Protein AF-A0A8X8X869-F1 (afdb_monomer_lite)

Foldseek 3Di:
DQPDQPAQEDEDEDCQPPVPCLVVLVVCLQNLHAYEYAPPRPVVQVVSFVVRVVSSVVSNRVDVPGRYDHQNDPVSVCVCVVCVVCVVVVVPPDPDDPDDDDPDDDPDPDPDPPDDD

Structure (mmCIF, N/CA/C/O backbone):
data_AF-A0A8X8X869-F1
#
_entry.id   AF-A0A8X8X869-F1
#
loop_
_atom_site.group_PDB
_atom_site.id
_atom_site.type_symbol
_atom_site.label_atom_id
_atom_site.label_alt_id
_atom_site.label_comp_id
_atom_site.label_asym_id
_atom_site.label_entity_id
_atom_site.label_seq_id
_atom_site.pdbx_PDB_ins_code
_atom_site.Cartn_x
_atom_site.Cartn_y
_atom_site.Cartn_z
_atom_site.occupancy
_atom_site.B_iso_or_equiv
_atom_site.auth_seq_id
_atom_site.auth_comp_id
_atom_site.auth_asym_id
_atom_site.auth_atom_id
_atom_site.pdbx_PDB_model_num
ATOM 1 N N . MET A 1 1 ? -15.014 0.624 23.970 1.00 38.66 1 MET A N 1
ATOM 2 C CA . MET A 1 1 ? -14.922 -0.702 23.327 1.00 38.66 1 MET A CA 1
ATOM 3 C C . MET A 1 1 ? -14.677 -0.451 21.855 1.00 38.66 1 MET A C 1
ATOM 5 O O . MET A 1 1 ? -15.550 0.133 21.227 1.00 38.66 1 MET A O 1
ATOM 9 N N . ALA A 1 2 ? -13.483 -0.761 21.343 1.00 54.75 2 ALA A N 1
ATOM 10 C CA . ALA A 1 2 ? -13.229 -0.675 19.906 1.00 54.75 2 ALA A CA 1
ATOM 11 C C . ALA A 1 2 ? -14.204 -1.622 19.190 1.00 54.75 2 ALA A C 1
ATOM 13 O O . ALA A 1 2 ? -14.418 -2.741 19.663 1.00 54.75 2 ALA A O 1
ATOM 14 N N . ALA A 1 3 ? -14.855 -1.151 18.127 1.00 59.19 3 ALA A N 1
ATOM 15 C CA . ALA A 1 3 ? -15.772 -1.972 17.344 1.00 59.19 3 ALA A CA 1
ATOM 16 C C . ALA A 1 3 ? -15.052 -3.250 16.879 1.00 59.19 3 ALA A C 1
ATOM 18 O O . ALA A 1 3 ? -13.868 -3.202 16.543 1.00 59.19 3 ALA A O 1
ATOM 19 N N . SER A 1 4 ? -15.739 -4.397 16.889 1.00 70.25 4 SER A N 1
ATOM 20 C CA . SER A 1 4 ? -15.139 -5.647 16.417 1.00 70.25 4 SER A CA 1
ATOM 21 C C . SER A 1 4 ? -14.870 -5.531 14.919 1.00 70.25 4 SER A C 1
ATOM 23 O O . SER A 1 4 ? -15.798 -5.604 14.109 1.00 70.25 4 SER A O 1
ATOM 25 N N . LYS A 1 5 ? -13.609 -5.320 14.548 1.00 73.75 5 LYS A N 1
ATOM 26 C CA . LYS A 1 5 ? -13.196 -5.321 13.147 1.00 73.75 5 LYS A CA 1
ATOM 27 C C . LYS A 1 5 ? -13.249 -6.766 12.628 1.00 73.75 5 LYS A C 1
ATOM 29 O O . LYS A 1 5 ? -12.766 -7.660 13.320 1.00 73.75 5 LYS A O 1
ATOM 34 N N . PRO A 1 6 ? -13.832 -7.025 11.444 1.00 77.62 6 PRO A N 1
ATOM 35 C CA . PRO A 1 6 ? -13.864 -8.370 10.871 1.00 77.62 6 PRO A CA 1
ATOM 36 C C . PRO A 1 6 ? -12.482 -8.844 10.393 1.00 77.62 6 PRO A C 1
ATOM 38 O O . PRO A 1 6 ? -12.266 -10.047 10.274 1.00 77.62 6 PRO A O 1
ATOM 41 N N . TYR A 1 7 ? -11.560 -7.911 10.131 1.00 82.69 7 TYR A N 1
ATOM 42 C CA . TYR A 1 7 ? -10.202 -8.174 9.659 1.00 82.69 7 TYR A CA 1
ATOM 43 C C . TYR A 1 7 ? -9.217 -7.213 10.330 1.00 82.69 7 TYR A C 1
ATOM 45 O O . TYR A 1 7 ? -9.580 -6.084 10.640 1.00 82.69 7 TYR A O 1
ATOM 53 N N . ASP A 1 8 ? -7.969 -7.637 10.523 1.00 79.88 8 ASP A N 1
ATOM 54 C CA . ASP A 1 8 ? -6.901 -6.754 11.017 1.00 79.88 8 ASP A CA 1
ATOM 55 C C . ASP A 1 8 ? -6.159 -6.055 9.868 1.00 79.88 8 ASP A C 1
ATOM 57 O O . ASP A 1 8 ? -5.829 -4.873 9.961 1.00 79.88 8 ASP A O 1
ATOM 61 N N . ILE A 1 9 ? -5.937 -6.779 8.765 1.00 82.25 9 ILE A N 1
ATOM 62 C CA . ILE A 1 9 ? -5.233 -6.316 7.563 1.00 82.25 9 ILE A CA 1
ATOM 63 C C . ILE A 1 9 ? -6.036 -6.707 6.319 1.00 82.25 9 ILE A C 1
ATOM 65 O O . ILE A 1 9 ? -6.477 -7.850 6.182 1.00 82.25 9 ILE A O 1
ATOM 69 N N . VAL A 1 10 ? -6.144 -5.782 5.367 1.00 84.56 10 VAL A N 1
ATOM 70 C CA . VAL A 1 10 ? -6.635 -6.017 4.006 1.00 84.56 10 VAL A CA 1
ATOM 71 C C . VAL A 1 10 ? -5.464 -5.890 3.039 1.00 84.56 10 VAL A C 1
ATOM 73 O O . VAL A 1 10 ? -4.783 -4.872 3.026 1.00 84.56 10 VAL A O 1
ATOM 76 N N . ILE A 1 11 ? -5.228 -6.911 2.213 1.00 83.75 11 ILE A N 1
ATOM 77 C CA . ILE A 1 11 ? -4.163 -6.905 1.200 1.00 83.75 11 ILE A CA 1
ATOM 78 C C . ILE A 1 11 ? -4.798 -6.773 -0.183 1.00 83.75 11 ILE A C 1
ATOM 80 O O . ILE A 1 11 ? -5.629 -7.601 -0.559 1.00 83.75 11 ILE A O 1
ATOM 84 N N . PHE A 1 12 ? -4.402 -5.763 -0.959 1.00 82.38 12 PHE A N 1
ATOM 85 C CA . PHE A 1 12 ? -4.948 -5.525 -2.295 1.00 82.38 12 PHE A CA 1
ATOM 86 C C . PHE A 1 12 ? -3.874 -5.062 -3.289 1.00 82.38 12 PHE A C 1
ATOM 88 O O . PHE A 1 12 ? -3.037 -4.232 -2.976 1.00 82.38 12 PHE A O 1
ATOM 95 N N . GLY A 1 13 ? -3.868 -5.618 -4.503 1.00 75.25 13 GLY A N 1
ATOM 96 C CA . GLY A 1 13 ? -2.745 -5.484 -5.447 1.00 75.25 13 GLY A CA 1
ATOM 97 C C . GLY A 1 13 ? -3.031 -4.793 -6.776 1.00 75.25 13 GLY A C 1
ATOM 98 O O . GLY A 1 13 ? -2.214 -4.897 -7.684 1.00 75.25 13 GLY A O 1
ATOM 99 N N . ALA A 1 14 ? -4.184 -4.139 -6.939 1.00 72.25 14 ALA A N 1
ATOM 100 C CA . ALA A 1 14 ? -4.630 -3.611 -8.240 1.00 72.25 14 ALA A CA 1
ATOM 101 C C . ALA A 1 14 ? -5.035 -2.125 -8.214 1.00 72.25 14 ALA A C 1
ATOM 103 O O . ALA A 1 14 ? -5.656 -1.616 -9.150 1.00 72.25 14 ALA A O 1
ATOM 104 N N . SER A 1 15 ? -4.710 -1.418 -7.139 1.00 70.75 15 SER A N 1
ATOM 105 C CA . SER A 1 15 ? -5.171 -0.052 -6.868 1.00 70.75 15 SER A CA 1
ATOM 106 C C . SER A 1 15 ? -4.460 1.026 -7.699 1.00 70.75 15 SER A C 1
ATOM 108 O O . SER A 1 15 ? -5.134 1.916 -8.226 1.00 70.75 15 SER A O 1
ATOM 110 N N . GLY A 1 16 ? -3.137 0.917 -7.874 1.00 68.00 16 GLY A N 1
ATOM 111 C CA . GLY A 1 16 ? -2.298 1.941 -8.507 1.00 68.00 16 GLY A CA 1
ATOM 112 C C . GLY A 1 16 ? -2.616 2.186 -9.981 1.00 68.00 16 GLY A C 1
ATOM 113 O O . GLY A 1 16 ? -2.743 3.324 -10.416 1.00 68.00 16 GLY A O 1
ATOM 114 N N . PHE A 1 17 ? -2.902 1.126 -10.743 1.00 69.31 17 PHE A N 1
ATOM 115 C CA . PHE A 1 17 ? -3.075 1.225 -12.200 1.00 69.31 17 PHE A CA 1
ATOM 116 C C . PHE A 1 17 ? -4.299 2.022 -12.660 1.00 69.31 17 PHE A C 1
ATOM 118 O O . PHE A 1 17 ? -4.346 2.464 -13.806 1.00 69.31 17 PHE A O 1
ATOM 125 N N . THR A 1 18 ? -5.322 2.169 -11.814 1.00 70.25 18 THR A N 1
ATOM 126 C CA . THR A 1 18 ? -6.582 2.810 -12.227 1.00 70.25 18 THR A CA 1
ATOM 127 C C . THR A 1 18 ? -7.080 3.882 -11.270 1.00 70.25 18 THR A C 1
ATOM 129 O O . THR A 1 18 ? -7.992 4.621 -11.636 1.00 70.25 18 THR A O 1
ATOM 132 N N . GLY A 1 19 ? -6.566 3.947 -10.035 1.00 70.31 19 GLY A N 1
ATOM 133 C CA . GLY A 1 19 ? -7.084 4.831 -8.985 1.00 70.31 19 GLY A CA 1
ATOM 134 C C . GLY A 1 19 ? -8.527 4.527 -8.549 1.00 70.31 19 GLY A C 1
ATOM 135 O O . GLY A 1 19 ? -9.029 5.136 -7.610 1.00 70.31 19 GLY A O 1
ATOM 136 N N . LYS A 1 20 ? -9.206 3.557 -9.175 1.00 76.69 20 LYS A N 1
ATOM 137 C CA . LYS A 1 20 ? -10.612 3.213 -8.899 1.00 76.69 20 LYS A CA 1
ATOM 138 C C . LYS A 1 20 ? -10.821 2.573 -7.531 1.00 76.69 20 LYS A C 1
ATOM 140 O O . LYS A 1 20 ? -11.949 2.515 -7.057 1.00 76.69 20 LYS A O 1
ATOM 145 N N . TYR A 1 21 ? -9.748 2.096 -6.908 1.00 79.44 21 TYR A N 1
ATOM 146 C CA . TYR A 1 21 ? -9.796 1.348 -5.655 1.00 79.44 21 TYR A CA 1
ATOM 147 C C . TYR A 1 21 ? -9.381 2.173 -4.430 1.00 79.44 21 TYR A C 1
ATOM 149 O O . TYR A 1 21 ? -9.277 1.623 -3.340 1.00 79.44 21 TYR A O 1
ATOM 157 N N . VAL A 1 22 ? -9.238 3.499 -4.568 1.00 83.50 22 VAL A N 1
ATOM 158 C CA . VAL A 1 22 ? -9.137 4.421 -3.417 1.00 83.50 22 VAL A CA 1
ATOM 159 C C . VAL A 1 22 ? -10.254 4.198 -2.377 1.00 83.50 22 VAL A C 1
ATOM 161 O O . VAL A 1 22 ? -9.936 4.201 -1.190 1.00 83.50 22 VAL A O 1
ATOM 164 N N . PRO A 1 23 ? -11.525 3.918 -2.750 1.00 88.00 23 PRO A N 1
ATOM 165 C CA . PRO A 1 23 ? -12.576 3.635 -1.767 1.00 88.00 23 PRO A CA 1
ATOM 166 C C . PRO A 1 23 ? -12.279 2.447 -0.840 1.00 88.00 23 PRO A C 1
ATOM 168 O O . PRO A 1 23 ? -12.778 2.418 0.280 1.00 88.00 23 PRO A O 1
ATOM 171 N N . VAL A 1 24 ? -11.450 1.487 -1.269 1.00 85.81 24 VAL A N 1
ATOM 172 C CA . VAL A 1 24 ? -11.028 0.357 -0.423 1.00 85.81 24 VAL A CA 1
ATOM 173 C C . VAL A 1 24 ? -10.131 0.847 0.712 1.00 85.81 24 VAL A C 1
ATOM 175 O O . VAL A 1 24 ? -10.324 0.447 1.856 1.00 85.81 24 VAL A O 1
ATOM 178 N N . VAL A 1 25 ? -9.204 1.764 0.415 1.00 85.44 25 VAL A N 1
ATOM 179 C CA . VAL A 1 25 ? -8.333 2.395 1.420 1.00 85.44 25 VAL A CA 1
ATOM 180 C C . VAL A 1 25 ? -9.174 3.157 2.438 1.00 85.44 25 VAL A C 1
ATOM 182 O O . VAL A 1 25 ? -8.983 2.995 3.638 1.00 85.44 25 VAL A O 1
ATOM 185 N N . VAL A 1 26 ? -10.152 3.934 1.965 1.00 87.38 26 VAL A N 1
ATOM 186 C CA . VAL A 1 26 ? -11.063 4.700 2.830 1.00 87.38 26 VAL A CA 1
ATOM 187 C C . VAL A 1 26 ? -11.854 3.774 3.756 1.00 87.38 26 VAL A C 1
ATOM 189 O O . VAL A 1 26 ? -11.883 4.008 4.960 1.00 87.38 26 VAL A O 1
ATOM 192 N N . ALA A 1 27 ? -12.417 2.682 3.233 1.00 88.25 27 ALA A N 1
ATOM 193 C CA . ALA A 1 27 ? -13.145 1.710 4.048 1.00 88.25 27 ALA A CA 1
ATOM 194 C C . ALA A 1 27 ? -12.249 1.038 5.107 1.00 88.25 27 ALA A C 1
ATOM 196 O O . ALA A 1 27 ? -12.691 0.787 6.231 1.00 88.25 27 ALA A O 1
ATOM 197 N N . CYS A 1 28 ? -10.981 0.768 4.782 1.00 87.81 28 CYS A N 1
ATOM 198 C CA . CYS A 1 28 ? -10.013 0.243 5.750 1.00 87.81 28 CYS A CA 1
ATOM 199 C C . CYS A 1 28 ? -9.738 1.265 6.860 1.00 87.81 28 CYS A C 1
ATOM 201 O O . CYS A 1 28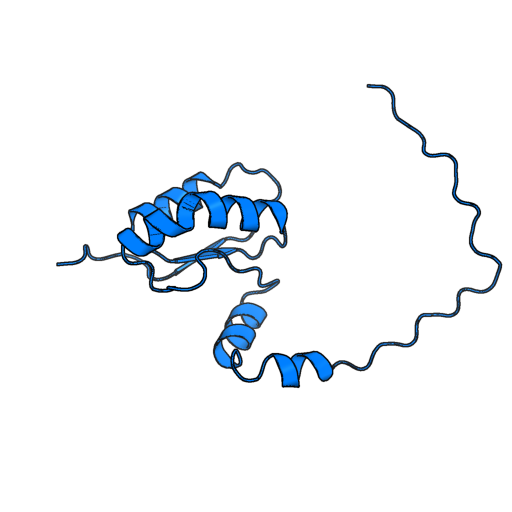 ? -9.824 0.929 8.036 1.00 87.81 28 CYS A O 1
ATOM 203 N N . VAL A 1 29 ? -9.515 2.531 6.497 1.00 87.31 29 VAL A N 1
ATOM 204 C CA . VAL A 1 29 ? -9.300 3.632 7.450 1.00 87.31 29 VAL A CA 1
ATOM 205 C C . VAL A 1 29 ? -10.494 3.795 8.389 1.00 87.31 29 VAL A C 1
ATOM 207 O O . VAL A 1 29 ? -10.310 3.901 9.597 1.00 87.31 29 VAL A O 1
ATOM 210 N N . GLU A 1 30 ? -11.716 3.813 7.857 1.00 86.44 30 GLU A N 1
ATOM 211 C CA . GLU A 1 30 ? -12.950 3.973 8.641 1.00 86.44 30 GLU A CA 1
ATOM 212 C C . GLU A 1 30 ? -13.212 2.789 9.578 1.00 86.44 30 GLU A C 1
ATOM 214 O O . GLU A 1 30 ? -13.699 2.974 10.691 1.00 86.44 30 GLU A O 1
ATOM 219 N N . SER A 1 31 ? -12.863 1.575 9.150 1.00 84.81 31 SER A N 1
ATOM 220 C CA . SER A 1 31 ? -12.990 0.366 9.972 1.00 84.81 31 SER A CA 1
ATOM 221 C C . SER A 1 31 ? -11.825 0.150 10.944 1.00 84.81 31 SER A C 1
ATOM 223 O O . SER A 1 31 ? -11.877 -0.778 11.753 1.00 84.81 31 SER A O 1
ATOM 225 N N . GLY A 1 32 ? -10.777 0.978 10.877 1.00 81.44 32 GLY A N 1
ATOM 226 C CA . GLY A 1 32 ? -9.552 0.801 11.657 1.00 81.44 32 GLY A CA 1
ATOM 227 C C . GLY A 1 32 ? -8.748 -0.441 11.253 1.00 81.44 32 GLY A C 1
ATOM 228 O O . GLY A 1 32 ? -8.032 -0.999 12.087 1.00 81.44 32 GLY A O 1
ATOM 229 N N . CYS A 1 33 ? -8.896 -0.911 10.012 1.00 83.44 33 CYS A N 1
ATOM 230 C CA . CYS A 1 33 ? -8.088 -1.984 9.431 1.00 83.44 33 CYS A CA 1
ATOM 231 C C . CYS A 1 33 ? -6.843 -1.413 8.745 1.00 83.44 33 CYS A C 1
ATOM 233 O O . CYS A 1 33 ? -6.894 -0.354 8.117 1.00 83.44 33 CYS A O 1
ATOM 235 N N . ASP A 1 34 ? -5.743 -2.159 8.786 1.00 82.44 34 ASP A N 1
ATOM 236 C CA . ASP A 1 34 ? -4.540 -1.824 8.026 1.00 82.44 34 ASP A CA 1
ATOM 237 C C . ASP A 1 34 ? -4.695 -2.219 6.550 1.00 82.44 34 ASP A C 1
ATOM 239 O O . ASP A 1 34 ? -5.338 -3.221 6.227 1.00 82.44 34 ASP A O 1
ATOM 243 N N . TYR A 1 35 ? -4.083 -1.458 5.639 1.00 82.00 35 TYR A N 1
ATOM 244 C CA . TYR A 1 35 ? -4.211 -1.669 4.194 1.00 82.00 35 TYR A CA 1
ATOM 245 C C . TYR A 1 35 ? -2.853 -1.925 3.524 1.00 82.00 35 TYR A C 1
ATOM 247 O O . TYR A 1 35 ? -2.037 -1.034 3.330 1.00 82.00 35 TYR A O 1
ATOM 255 N N . LEU A 1 36 ? -2.593 -3.152 3.094 1.00 80.81 36 LEU A N 1
ATOM 256 C CA . LEU A 1 36 ? -1.350 -3.496 2.411 1.00 80.81 36 LEU A CA 1
ATOM 257 C C . LEU A 1 36 ? -1.524 -3.481 0.893 1.00 80.81 36 LEU A C 1
ATOM 259 O O . LEU A 1 36 ? -2.434 -4.131 0.377 1.00 80.81 36 LEU A O 1
ATOM 263 N N . ASP A 1 37 ? -0.608 -2.825 0.175 1.00 79.56 37 ASP A N 1
ATOM 264 C CA . ASP A 1 37 ? -0.710 -2.684 -1.275 1.00 79.56 37 ASP A CA 1
ATOM 265 C C . ASP A 1 37 ? 0.470 -3.271 -2.047 1.00 79.56 37 ASP A C 1
ATOM 267 O O . ASP A 1 37 ? 1.613 -2.852 -1.892 1.00 79.56 37 ASP A O 1
ATOM 271 N N . ILE A 1 38 ? 0.196 -4.219 -2.938 1.00 75.94 38 ILE A N 1
ATOM 272 C CA . ILE A 1 38 ? 1.238 -4.917 -3.705 1.00 75.94 38 ILE A CA 1
ATOM 273 C C . ILE A 1 38 ? 1.348 -4.445 -5.166 1.00 75.94 38 ILE A C 1
ATOM 275 O O . ILE A 1 38 ? 2.067 -5.059 -5.951 1.00 75.94 38 ILE A O 1
ATOM 279 N N . CYS A 1 39 ? 0.648 -3.366 -5.556 1.00 74.81 39 CYS A N 1
ATOM 280 C CA . CYS A 1 39 ? 0.580 -2.920 -6.956 1.00 74.81 39 CYS A CA 1
ATOM 281 C C . CYS A 1 39 ? 1.883 -2.306 -7.493 1.00 74.81 39 CYS A C 1
ATOM 283 O O . CYS A 1 39 ? 2.058 -2.203 -8.706 1.00 74.81 39 CYS A O 1
ATOM 285 N N . GLY A 1 40 ? 2.799 -1.900 -6.612 1.00 72.56 40 GLY A N 1
ATOM 286 C CA . GLY A 1 40 ? 4.091 -1.354 -7.015 1.00 72.56 40 GLY A CA 1
ATOM 287 C C . GLY A 1 40 ? 4.096 0.114 -7.451 1.00 72.56 40 GLY A C 1
ATOM 288 O O . GLY A 1 40 ? 5.156 0.585 -7.850 1.00 72.56 40 GLY A O 1
ATOM 289 N N . ASP A 1 41 ? 2.972 0.835 -7.370 1.00 79.88 41 ASP A N 1
ATOM 290 C CA . ASP A 1 41 ? 2.852 2.249 -7.768 1.00 79.88 41 ASP A CA 1
ATOM 291 C C . ASP A 1 41 ? 3.229 3.206 -6.613 1.00 79.88 41 ASP A C 1
ATOM 293 O O . ASP A 1 41 ? 2.428 3.397 -5.687 1.00 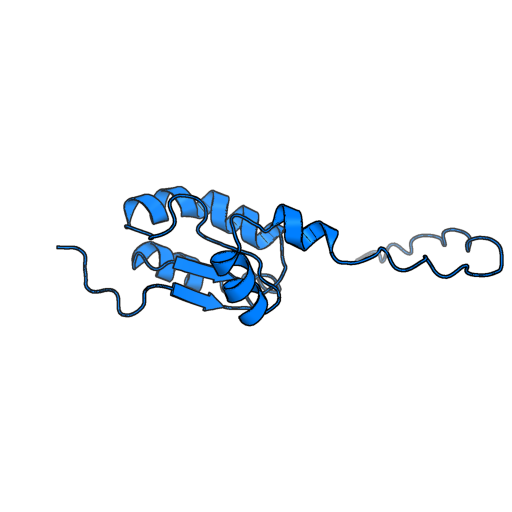79.88 41 ASP A O 1
ATOM 297 N N . PRO A 1 42 ? 4.437 3.806 -6.624 1.00 76.88 42 PRO A N 1
ATOM 298 C CA . PRO A 1 42 ? 4.889 4.673 -5.539 1.00 76.88 42 PRO A CA 1
ATOM 299 C C . PRO A 1 42 ? 4.032 5.936 -5.400 1.00 76.88 42 PRO A C 1
ATOM 301 O O . PRO A 1 42 ? 3.757 6.345 -4.272 1.00 76.88 42 PRO A O 1
ATOM 304 N N . ASP A 1 43 ? 3.553 6.503 -6.511 1.00 80.75 43 ASP A N 1
ATOM 305 C CA . ASP A 1 43 ? 2.786 7.745 -6.491 1.00 80.75 43 ASP A CA 1
ATOM 306 C C . ASP A 1 43 ? 1.410 7.519 -5.854 1.00 80.75 43 ASP A C 1
ATOM 308 O O . ASP A 1 43 ? 0.899 8.365 -5.120 1.00 80.75 43 ASP A O 1
ATOM 312 N N . PHE A 1 44 ? 0.781 6.370 -6.121 1.00 81.75 44 PHE A N 1
ATOM 313 C CA . PHE A 1 44 ? -0.462 5.992 -5.450 1.00 81.75 44 PHE A CA 1
ATOM 314 C C . PHE A 1 44 ? -0.262 5.857 -3.939 1.00 81.75 44 PHE A C 1
ATOM 316 O O . PHE A 1 44 ? -1.046 6.412 -3.167 1.00 81.75 44 PHE A O 1
ATOM 323 N N . MET A 1 45 ? 0.790 5.155 -3.521 1.00 76.62 45 MET A N 1
ATOM 324 C CA . MET A 1 45 ? 1.053 4.893 -2.107 1.00 76.62 45 MET A CA 1
ATOM 325 C C . MET A 1 45 ? 1.339 6.170 -1.329 1.00 76.62 45 MET A C 1
ATOM 327 O O . MET A 1 45 ? 0.740 6.378 -0.276 1.00 76.62 45 MET A O 1
ATOM 331 N N . GLU A 1 46 ? 2.191 7.043 -1.866 1.00 79.38 46 GLU A N 1
ATOM 332 C CA . GLU A 1 46 ? 2.517 8.324 -1.239 1.00 79.38 46 GLU A CA 1
ATOM 333 C C . GLU A 1 46 ? 1.268 9.200 -1.087 1.00 79.38 46 GLU A C 1
ATOM 335 O O . GLU A 1 46 ? 1.006 9.729 -0.006 1.00 79.38 46 GLU A O 1
ATOM 340 N N . ARG A 1 47 ? 0.425 9.278 -2.128 1.00 84.88 47 ARG A N 1
ATOM 341 C CA . ARG A 1 47 ? -0.848 10.014 -2.061 1.00 84.88 47 ARG A CA 1
ATOM 342 C C . ARG A 1 47 ? -1.791 9.458 -0.997 1.00 84.88 47 ARG A C 1
ATOM 344 O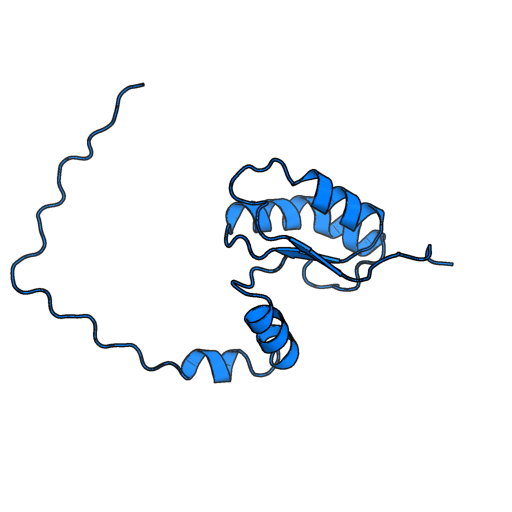 O . ARG A 1 47 ? -2.419 10.238 -0.279 1.00 84.88 47 ARG A O 1
ATOM 351 N N . MET A 1 48 ? -1.937 8.134 -0.915 1.00 84.88 48 MET A N 1
ATOM 352 C CA . MET A 1 48 ? -2.839 7.500 0.051 1.00 84.88 48 MET A CA 1
ATOM 353 C C . MET A 1 48 ? -2.354 7.686 1.484 1.00 84.88 48 MET A C 1
ATOM 355 O O . MET A 1 48 ? -3.159 8.035 2.347 1.00 84.88 48 MET A O 1
ATOM 359 N N . GLU A 1 49 ? -1.055 7.515 1.712 1.00 80.75 49 GLU A N 1
ATOM 360 C CA . GLU A 1 49 ? -0.412 7.734 3.003 1.00 80.75 49 GLU A CA 1
ATOM 361 C C . GLU A 1 49 ? -0.575 9.191 3.449 1.00 80.75 49 GLU A C 1
ATOM 363 O O . GLU A 1 49 ? -1.155 9.443 4.504 1.00 80.75 49 GLU A O 1
ATOM 368 N N . ALA A 1 50 ? -0.201 10.155 2.602 1.00 84.25 50 ALA A N 1
ATOM 369 C CA . ALA A 1 50 ? -0.335 11.578 2.908 1.00 84.25 50 ALA A CA 1
ATOM 370 C C . ALA A 1 50 ? -1.787 11.993 3.211 1.00 84.25 50 ALA A C 1
ATOM 372 O O . ALA A 1 50 ? -2.025 12.842 4.069 1.00 84.25 50 ALA A O 1
ATOM 373 N N . SER A 1 51 ? -2.764 11.387 2.531 1.00 85.94 51 SER A N 1
ATOM 374 C CA . SER A 1 51 ? -4.175 11.772 2.658 1.00 85.94 51 SER A CA 1
ATOM 375 C C . SER A 1 51 ? -4.909 11.091 3.820 1.00 85.94 51 SER A C 1
ATOM 377 O O . SER A 1 51 ? -5.851 11.672 4.360 1.00 85.94 51 SER A O 1
ATOM 379 N N . HIS A 1 52 ? -4.526 9.866 4.200 1.00 85.75 52 HIS A N 1
ATOM 380 C CA . HIS A 1 52 ? -5.323 9.032 5.113 1.00 85.75 52 HIS A CA 1
ATOM 381 C C . HIS A 1 52 ? -4.603 8.621 6.400 1.00 85.75 52 HIS A C 1
ATOM 383 O O . HIS A 1 52 ? -5.268 8.147 7.321 1.00 85.75 52 HIS A O 1
ATOM 389 N N . HIS A 1 53 ? -3.285 8.825 6.510 1.00 82.81 53 HIS A N 1
ATOM 390 C CA . HIS A 1 53 ? -2.511 8.372 7.668 1.00 82.81 53 HIS A CA 1
ATOM 391 C C . HIS A 1 53 ? -3.032 8.939 8.997 1.00 82.81 53 HIS A C 1
ATOM 393 O O . HIS A 1 53 ? -3.285 8.173 9.921 1.00 82.81 53 HIS A O 1
ATOM 399 N N . ALA A 1 54 ? -3.290 10.250 9.078 1.00 83.50 54 ALA A N 1
ATOM 400 C CA . ALA A 1 54 ? -3.781 10.876 10.311 1.00 83.50 54 ALA A CA 1
ATOM 401 C C . ALA A 1 54 ? -5.112 10.269 10.797 1.00 83.50 54 ALA A C 1
ATOM 403 O O . ALA A 1 54 ? -5.259 9.958 11.976 1.00 83.50 54 ALA A O 1
ATOM 404 N N . LYS A 1 55 ? -6.053 10.033 9.871 1.00 85.31 55 LYS A N 1
ATOM 405 C CA . LYS A 1 55 ? -7.350 9.407 10.180 1.00 85.31 55 LYS A CA 1
ATOM 406 C C . LYS A 1 55 ? -7.208 7.940 10.581 1.00 85.31 55 LYS A C 1
ATOM 408 O O . LYS A 1 55 ? -7.943 7.462 11.433 1.00 85.31 55 LYS A O 1
ATOM 413 N N . ALA A 1 56 ? -6.273 7.217 9.974 1.00 81.31 56 ALA A N 1
ATOM 414 C CA . ALA A 1 56 ? -6.046 5.813 10.297 1.00 81.31 56 ALA A CA 1
ATOM 415 C C . ALA A 1 56 ? -5.472 5.628 11.704 1.00 81.31 56 ALA A C 1
ATOM 417 O O . ALA A 1 56 ? -5.890 4.715 12.414 1.00 81.31 56 ALA A O 1
ATOM 418 N N . VAL A 1 57 ? -4.568 6.518 12.123 1.00 80.81 57 VAL A N 1
ATOM 419 C CA . VAL A 1 57 ? -4.028 6.532 13.490 1.00 80.81 57 VAL A CA 1
ATOM 420 C C . VAL A 1 57 ? -5.135 6.836 14.503 1.00 80.81 57 VAL A C 1
ATOM 422 O O . VAL A 1 57 ? -5.250 6.136 15.505 1.00 80.81 57 VAL A O 1
ATOM 425 N N . GLU A 1 58 ? -6.000 7.816 14.221 1.00 83.12 58 GLU A N 1
ATOM 426 C CA . GLU A 1 58 ? -7.160 8.130 15.069 1.00 83.12 58 GLU A CA 1
ATOM 427 C C . GLU A 1 58 ? -8.121 6.934 15.212 1.00 83.12 58 GLU A C 1
ATOM 429 O O . GLU A 1 58 ? -8.587 6.635 16.312 1.00 83.12 58 GLU A O 1
ATOM 434 N N . ASN A 1 59 ? -8.358 6.202 14.121 1.00 82.00 59 ASN A N 1
ATOM 435 C CA . ASN A 1 59 ? -9.279 5.064 14.082 1.00 82.00 59 ASN A CA 1
ATOM 436 C C . ASN A 1 59 ? -8.673 3.735 14.577 1.00 82.00 59 ASN A C 1
ATOM 438 O O . ASN A 1 59 ? -9.345 2.701 14.543 1.00 82.00 59 ASN A O 1
ATOM 442 N N . GLY A 1 60 ? -7.426 3.733 15.057 1.00 72.56 60 GLY A N 1
ATOM 443 C CA . GLY A 1 60 ? -6.806 2.550 15.663 1.00 72.56 60 GLY A CA 1
ATOM 444 C C . GLY A 1 60 ? -6.250 1.532 14.661 1.00 72.56 60 GLY A C 1
ATOM 445 O O . GLY A 1 60 ? -6.316 0.320 14.912 1.00 72.56 60 GLY A O 1
ATOM 446 N N . SER A 1 61 ? -5.709 2.017 13.538 1.00 71.69 61 SER A N 1
ATOM 447 C CA . SER A 1 61 ? -4.755 1.262 12.714 1.00 71.69 61 SER A CA 1
ATOM 448 C C . SER A 1 61 ? -3.618 0.736 13.600 1.00 71.69 61 SER A C 1
ATOM 450 O O . SER A 1 61 ? -3.151 1.438 14.495 1.00 71.69 61 SER A O 1
ATOM 452 N N . LEU A 1 62 ? -3.189 -0.512 13.385 1.00 61.91 62 LEU A N 1
ATOM 453 C CA . LEU A 1 62 ? -2.141 -1.134 14.213 1.00 61.91 62 LEU A CA 1
ATOM 454 C C . LEU A 1 62 ? -0.754 -0.565 13.883 1.00 61.91 62 LEU A C 1
ATOM 456 O O . LEU A 1 62 ? 0.201 -0.748 14.639 1.00 61.91 62 LEU A O 1
ATOM 460 N N . SER A 1 63 ? -0.629 0.094 12.732 1.00 61.44 63 SER A N 1
ATOM 461 C CA . SER A 1 63 ? 0.627 0.609 12.211 1.00 61.44 63 SER A CA 1
ATOM 462 C C . SER A 1 63 ? 0.803 2.103 12.513 1.00 61.44 63 SER A C 1
ATOM 464 O O . SER A 1 63 ? 0.428 2.970 11.731 1.00 61.44 63 SER A O 1
ATOM 466 N N . ASP A 1 64 ? 1.502 2.422 13.608 1.00 56.91 64 ASP A N 1
ATOM 467 C CA . ASP A 1 64 ? 1.874 3.812 13.948 1.00 56.91 64 ASP A CA 1
ATOM 468 C C . ASP A 1 64 ? 2.739 4.491 12.867 1.00 56.91 64 ASP A C 1
ATOM 470 O O . ASP A 1 64 ? 2.905 5.708 12.851 1.00 56.91 64 ASP A O 1
ATOM 474 N N . LYS A 1 65 ? 3.354 3.695 11.984 1.00 53.25 65 LYS A N 1
ATOM 475 C CA . LYS A 1 65 ? 4.387 4.155 11.049 1.00 53.25 65 LYS A CA 1
ATOM 476 C C . LYS A 1 65 ? 3.917 4.288 9.610 1.00 53.25 65 LYS A C 1
ATOM 478 O O . LYS A 1 65 ? 4.491 5.107 8.902 1.00 53.25 65 LYS A O 1
ATOM 483 N N . ARG A 1 66 ? 2.982 3.449 9.139 1.00 59.31 66 ARG A N 1
ATOM 484 C CA . ARG A 1 66 ? 2.641 3.420 7.711 1.00 59.31 66 ARG A CA 1
ATOM 485 C C . ARG A 1 66 ? 1.385 2.618 7.395 1.00 59.31 66 ARG A C 1
ATOM 487 O O . ARG A 1 66 ? 1.386 1.405 7.558 1.00 59.31 66 ARG A O 1
ATOM 494 N N . ILE A 1 67 ? 0.389 3.289 6.815 1.00 61.62 67 ILE A N 1
ATOM 495 C CA . ILE A 1 67 ? -0.868 2.654 6.405 1.00 61.62 67 ILE A CA 1
ATOM 496 C C . ILE A 1 67 ? -0.749 1.859 5.101 1.00 61.62 67 ILE A C 1
ATOM 498 O O . ILE A 1 67 ? -1.526 0.938 4.942 1.00 61.62 67 ILE A O 1
ATOM 502 N N . VAL A 1 68 ? 0.192 2.180 4.193 1.00 60.00 68 VAL A N 1
ATOM 503 C CA . VAL A 1 68 ? 0.356 1.506 2.885 1.00 60.00 68 VAL A CA 1
ATOM 504 C C . VAL A 1 68 ? 1.792 1.020 2.680 1.00 60.00 68 VAL A C 1
ATOM 506 O O . VAL A 1 68 ? 2.729 1.803 2.791 1.00 60.00 68 VAL A O 1
ATOM 509 N N . GLY A 1 69 ? 2.002 -0.251 2.328 1.00 63.34 69 GLY A N 1
ATOM 510 C CA . GLY A 1 69 ? 3.344 -0.806 2.087 1.00 63.34 69 GLY A CA 1
ATOM 511 C C . GLY A 1 69 ? 3.464 -1.555 0.765 1.00 63.34 69 GLY A C 1
ATOM 512 O O . GLY A 1 69 ? 2.683 -2.467 0.544 1.00 63.34 69 GLY A O 1
ATOM 513 N N . ASN A 1 70 ? 4.470 -1.210 -0.056 1.00 64.06 70 ASN A N 1
ATOM 514 C CA . ASN A 1 70 ? 4.789 -1.889 -1.319 1.00 64.06 70 ASN A CA 1
ATOM 515 C C . ASN A 1 70 ? 5.523 -3.210 -1.073 1.00 64.06 70 ASN A C 1
ATOM 517 O O . ASN A 1 70 ? 6.725 -3.206 -0.793 1.00 64.06 70 ASN A O 1
ATOM 521 N N . PHE A 1 71 ? 4.841 -4.335 -1.245 1.00 63.88 71 PHE A N 1
ATOM 522 C CA . PHE A 1 71 ? 5.493 -5.640 -1.229 1.00 63.88 71 PHE A CA 1
ATOM 523 C C . PHE A 1 71 ? 5.123 -6.401 -2.492 1.00 63.88 71 PHE A C 1
ATOM 525 O O . PHE A 1 71 ? 3.988 -6.807 -2.646 1.00 63.88 71 PHE A O 1
ATOM 532 N N . GLY A 1 72 ? 6.070 -6.625 -3.406 1.00 58.75 72 GLY A N 1
ATOM 533 C CA . GLY A 1 72 ? 5.762 -7.213 -4.721 1.00 58.75 72 GLY A CA 1
ATOM 534 C C . GLY A 1 72 ? 5.115 -8.611 -4.699 1.00 58.75 72 GLY A C 1
ATOM 535 O O . GLY A 1 72 ? 4.614 -9.055 -5.723 1.00 58.75 72 GLY A O 1
ATOM 536 N N . THR A 1 73 ? 5.127 -9.309 -3.558 1.00 58.62 73 THR A N 1
ATOM 537 C CA . THR A 1 73 ? 4.412 -10.574 -3.298 1.00 58.62 73 THR A CA 1
ATOM 538 C C . THR A 1 73 ? 4.057 -10.679 -1.810 1.00 58.62 73 THR A C 1
ATOM 540 O O . THR A 1 73 ? 4.719 -10.051 -0.976 1.00 58.62 73 THR A O 1
ATOM 543 N N . TYR A 1 74 ? 3.059 -11.499 -1.458 1.00 61.84 74 TYR A N 1
ATOM 544 C CA . TYR A 1 74 ? 2.704 -11.776 -0.057 1.00 61.84 74 TYR A CA 1
ATOM 545 C C . TYR A 1 74 ? 3.893 -12.356 0.718 1.00 61.84 74 TYR A C 1
ATOM 547 O O . TYR A 1 74 ? 4.188 -11.931 1.831 1.00 61.84 74 TYR A O 1
ATOM 555 N N . GLU A 1 75 ? 4.652 -13.254 0.097 1.00 59.50 75 GLU A N 1
ATOM 556 C CA . GLU A 1 75 ? 5.865 -13.836 0.659 1.00 59.50 75 GLU A CA 1
ATOM 557 C C . GLU A 1 75 ? 6.916 -12.763 0.956 1.00 59.50 75 GLU A C 1
ATOM 559 O O . GLU A 1 75 ? 7.566 -12.811 1.998 1.00 59.50 75 GLU A O 1
ATOM 564 N N . SER A 1 76 ? 7.051 -11.756 0.086 1.00 62.69 76 SER A N 1
ATOM 565 C CA . SER A 1 76 ? 7.946 -10.618 0.330 1.00 62.69 76 SER A CA 1
ATOM 566 C C . SER A 1 76 ? 7.449 -9.721 1.465 1.00 62.69 76 SER A C 1
ATOM 568 O O . SER A 1 76 ? 8.275 -9.183 2.200 1.00 62.69 76 SER A O 1
ATOM 570 N N . ALA A 1 77 ? 6.131 -9.583 1.640 1.00 68.12 77 ALA A N 1
ATOM 571 C CA . ALA A 1 77 ? 5.548 -8.877 2.779 1.00 68.12 77 ALA A CA 1
ATOM 572 C C . ALA A 1 77 ? 5.845 -9.599 4.092 1.00 68.12 77 ALA A C 1
ATOM 574 O O . ALA A 1 77 ? 6.407 -9.005 5.010 1.00 68.12 77 ALA A O 1
ATOM 575 N N . VAL A 1 78 ? 5.547 -10.899 4.156 1.00 68.19 78 VAL A N 1
ATOM 576 C CA . VAL A 1 78 ? 5.793 -11.726 5.344 1.00 68.19 78 VAL A CA 1
ATOM 577 C C . VAL A 1 78 ? 7.281 -11.758 5.674 1.00 68.19 78 VAL A C 1
ATOM 579 O O . VAL A 1 78 ? 7.661 -11.512 6.816 1.00 68.19 78 VAL A O 1
ATOM 582 N N . LEU A 1 79 ? 8.141 -11.998 4.681 1.00 65.94 79 LEU A N 1
ATOM 583 C CA . LEU A 1 79 ? 9.588 -12.034 4.879 1.00 65.94 79 LEU A CA 1
ATOM 584 C C . LEU A 1 79 ? 10.140 -10.663 5.291 1.00 65.94 79 LEU A C 1
ATOM 586 O O . LEU A 1 79 ? 11.001 -10.599 6.170 1.00 65.94 79 LEU A O 1
ATOM 590 N N . GLY A 1 80 ? 9.641 -9.584 4.682 1.00 67.88 80 GLY A N 1
ATOM 591 C CA . GLY A 1 80 ? 10.026 -8.210 4.989 1.00 67.88 80 GLY A CA 1
ATOM 592 C C . GLY A 1 80 ? 9.643 -7.802 6.409 1.00 67.88 80 GLY A C 1
ATOM 593 O O . GLY A 1 80 ? 10.481 -7.276 7.133 1.00 67.88 80 GLY A O 1
ATOM 594 N N . VAL A 1 81 ? 8.419 -8.109 6.846 1.00 70.50 81 VAL A N 1
ATOM 595 C CA . VAL A 1 81 ? 7.958 -7.834 8.216 1.00 70.50 81 VAL A CA 1
ATOM 596 C C . VAL A 1 81 ? 8.701 -8.708 9.229 1.00 70.50 81 VAL A C 1
ATOM 598 O O . VAL A 1 81 ? 9.248 -8.187 10.200 1.00 70.50 81 VAL A O 1
ATOM 601 N N . ALA A 1 82 ? 8.807 -10.018 8.981 1.00 73.38 82 ALA A N 1
ATOM 602 C CA . ALA A 1 82 ? 9.497 -10.951 9.876 1.00 73.38 82 ALA A CA 1
ATOM 603 C C . ALA A 1 82 ? 10.988 -10.613 10.061 1.00 73.38 82 ALA A C 1
ATOM 605 O O . ALA A 1 82 ? 11.569 -10.919 11.101 1.00 73.38 82 ALA A O 1
ATOM 606 N N . ASN A 1 83 ? 11.606 -9.962 9.071 1.00 72.19 83 ASN A N 1
ATOM 607 C CA . ASN A 1 83 ? 13.015 -9.571 9.093 1.00 72.19 83 ASN A CA 1
ATOM 608 C C . ASN A 1 83 ? 13.218 -8.050 9.044 1.00 72.19 83 ASN A C 1
ATOM 610 O O . ASN A 1 83 ? 14.291 -7.600 8.642 1.00 72.19 83 ASN A O 1
ATOM 614 N N . ALA A 1 84 ? 12.238 -7.252 9.488 1.00 70.31 84 ALA A N 1
ATOM 615 C CA . ALA A 1 84 ? 12.297 -5.786 9.437 1.00 70.31 84 ALA A CA 1
ATOM 616 C C . ALA A 1 84 ? 13.584 -5.214 10.060 1.00 70.31 84 ALA A C 1
ATOM 618 O O . ALA A 1 84 ? 14.187 -4.288 9.522 1.00 70.31 84 ALA A O 1
ATOM 619 N N . ASN A 1 85 ? 14.068 -5.832 11.141 1.00 75.31 85 ASN A N 1
ATOM 620 C CA . ASN A 1 85 ? 15.284 -5.417 11.850 1.00 75.31 85 ASN A CA 1
ATOM 621 C C . ASN A 1 85 ? 16.593 -5.840 11.157 1.00 75.31 85 ASN A C 1
ATOM 623 O O . ASN A 1 85 ? 17.654 -5.332 11.499 1.00 75.31 85 ASN A O 1
ATOM 627 N N . LYS A 1 86 ? 16.529 -6.769 10.196 1.00 70.06 86 LYS A N 1
ATOM 628 C CA . LYS A 1 86 ? 17.681 -7.321 9.455 1.00 70.06 86 LYS A CA 1
ATOM 629 C C . LYS A 1 86 ? 17.637 -6.976 7.967 1.00 70.06 86 LYS A C 1
ATOM 631 O O . LYS A 1 86 ? 18.427 -7.480 7.174 1.00 70.06 86 LYS A O 1
ATOM 636 N N . LEU A 1 87 ? 16.709 -6.113 7.563 1.00 63.38 87 LEU A N 1
ATOM 637 C CA . LEU A 1 87 ? 16.438 -5.813 6.159 1.00 63.38 87 LEU A CA 1
ATOM 638 C C . LEU A 1 87 ? 17.663 -5.203 5.453 1.00 63.38 87 LEU A C 1
ATOM 640 O O . LEU A 1 87 ? 17.927 -5.526 4.297 1.00 63.38 87 LEU A O 1
ATOM 644 N N . ALA A 1 88 ? 18.467 -4.409 6.171 1.00 61.81 88 ALA A N 1
ATOM 645 C CA . ALA A 1 88 ? 19.741 -3.869 5.685 1.00 61.81 88 ALA A CA 1
ATOM 646 C C . ALA A 1 88 ? 20.805 -4.959 5.436 1.00 61.81 88 ALA A C 1
ATOM 648 O O . ALA A 1 88 ? 21.552 -4.884 4.462 1.00 61.81 88 ALA A O 1
ATOM 649 N N . GLU A 1 89 ? 20.842 -5.998 6.273 1.00 66.75 89 GLU A N 1
ATOM 650 C CA . GLU A 1 89 ? 21.754 -7.141 6.125 1.00 66.75 89 GLU A CA 1
ATOM 651 C C . GLU A 1 89 ? 21.340 -8.015 4.930 1.00 66.75 89 GLU A C 1
ATOM 653 O O . GLU A 1 89 ? 22.176 -8.454 4.138 1.00 66.75 89 GLU A O 1
ATOM 658 N N . LEU A 1 90 ? 20.030 -8.206 4.744 1.00 64.06 90 LEU A N 1
ATOM 659 C CA . LEU A 1 90 ? 19.462 -8.985 3.642 1.00 64.06 90 LEU A CA 1
ATOM 660 C C . LEU A 1 90 ? 19.533 -8.248 2.294 1.00 64.06 90 LEU A C 1
ATOM 662 O O . LEU A 1 90 ? 19.716 -8.892 1.258 1.00 64.06 90 LEU A O 1
ATOM 666 N N . GLY A 1 91 ? 19.453 -6.913 2.290 1.00 59.62 91 GLY A N 1
ATOM 667 C CA . GLY A 1 91 ? 19.532 -6.077 1.085 1.00 59.62 91 GLY A CA 1
ATOM 668 C C . GLY A 1 91 ? 20.890 -6.124 0.375 1.00 59.62 91 GLY A C 1
ATOM 669 O O . GLY A 1 91 ? 20.961 -5.945 -0.841 1.00 59.62 91 GLY A O 1
ATOM 670 N N . CYS A 1 92 ? 21.960 -6.445 1.106 1.00 54.56 92 CYS A N 1
ATOM 671 C CA . CYS A 1 92 ? 23.316 -6.591 0.566 1.00 54.56 92 CYS A CA 1
ATOM 672 C C . CYS A 1 92 ? 23.641 -8.007 0.059 1.00 54.56 92 CYS A C 1
ATOM 674 O O . CYS A 1 92 ? 24.708 -8.218 -0.515 1.00 54.56 92 CYS A O 1
ATOM 676 N N . SER A 1 93 ? 22.740 -8.978 0.231 1.00 52.66 93 SER A N 1
ATOM 677 C CA . SER A 1 93 ? 23.021 -10.390 -0.072 1.00 52.66 93 SER A CA 1
ATOM 678 C C . SER A 1 93 ? 22.988 -10.743 -1.561 1.00 52.66 93 SER A C 1
ATOM 680 O O . SER A 1 93 ? 23.472 -11.806 -1.951 1.00 52.66 93 SER A O 1
ATOM 682 N N . ARG A 1 94 ? 22.429 -9.876 -2.417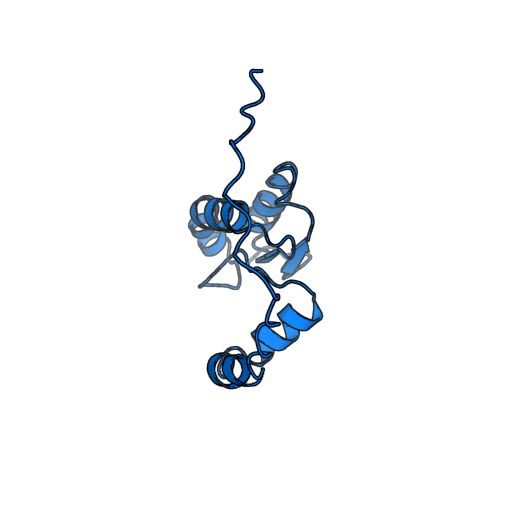 1.00 57.53 94 ARG A N 1
ATOM 683 C CA . ARG A 1 94 ? 22.294 -10.165 -3.847 1.00 57.53 94 ARG A CA 1
ATOM 684 C C . ARG A 1 94 ? 23.492 -9.579 -4.605 1.00 57.53 94 ARG A C 1
ATOM 686 O O . ARG A 1 94 ? 23.511 -8.367 -4.835 1.00 57.53 94 ARG A O 1
ATOM 693 N N . PRO A 1 95 ? 24.490 -10.391 -5.015 1.00 64.38 95 PRO A N 1
ATOM 694 C CA . PRO A 1 95 ? 25.619 -9.887 -5.784 1.00 64.38 95 PRO A CA 1
ATOM 695 C C . PRO A 1 95 ? 25.099 -9.169 -7.029 1.00 64.38 95 PRO A C 1
ATOM 697 O O . PRO A 1 95 ? 24.246 -9.693 -7.756 1.00 64.38 95 PRO A O 1
ATOM 700 N N . ARG A 1 96 ? 25.586 -7.943 -7.258 1.00 64.50 96 ARG A N 1
ATOM 701 C CA . ARG A 1 96 ? 25.252 -7.184 -8.466 1.00 64.50 96 ARG A CA 1
ATOM 702 C C . ARG A 1 96 ? 25.652 -8.045 -9.658 1.00 64.50 96 ARG A C 1
ATOM 704 O O . ARG A 1 96 ? 26.836 -8.317 -9.846 1.00 64.50 96 ARG A O 1
ATOM 711 N N . ARG A 1 97 ? 24.670 -8.496 -10.447 1.00 73.25 97 ARG A N 1
ATOM 712 C CA . ARG A 1 97 ? 24.970 -9.188 -11.703 1.00 73.25 97 ARG A CA 1
ATOM 713 C C . ARG A 1 97 ? 25.847 -8.251 -12.541 1.00 73.25 97 ARG A C 1
ATOM 715 O O . ARG A 1 97 ? 25.514 -7.063 -12.624 1.00 73.25 97 ARG A O 1
ATOM 722 N N . PRO A 1 98 ? 26.943 -8.743 -13.142 1.00 79.12 98 PRO A N 1
ATOM 723 C CA . PRO A 1 98 ? 27.705 -7.953 -14.092 1.00 79.12 98 PRO A CA 1
ATOM 724 C C . PRO A 1 98 ? 26.742 -7.412 -15.144 1.00 79.12 98 PRO A C 1
ATOM 726 O O . PRO A 1 98 ? 25.923 -8.165 -15.680 1.00 79.12 98 PRO A O 1
ATOM 729 N N . ARG A 1 99 ? 26.793 -6.103 -15.408 1.00 78.25 99 ARG A N 1
ATOM 730 C CA . ARG A 1 99 ? 26.038 -5.553 -16.533 1.00 78.25 99 ARG A CA 1
ATOM 731 C C . ARG A 1 99 ? 26.538 -6.257 -17.798 1.00 78.25 99 ARG A C 1
ATOM 733 O O . ARG A 1 99 ? 27.754 -6.333 -17.969 1.00 78.25 99 ARG A O 1
ATOM 740 N N . PRO A 1 100 ? 25.649 -6.779 -18.656 1.00 82.19 100 PRO A N 1
ATOM 741 C CA . PRO A 1 100 ? 26.083 -7.344 -19.922 1.00 82.19 100 PRO A CA 1
ATOM 742 C C . PRO A 1 100 ? 26.812 -6.261 -20.723 1.00 82.19 100 PRO A C 1
ATOM 744 O O . PRO A 1 100 ? 26.310 -5.145 -20.870 1.00 82.19 100 PRO A O 1
ATOM 747 N N . THR A 1 101 ? 28.009 -6.581 -21.212 1.00 84.69 101 THR A N 1
ATOM 748 C CA . THR A 1 101 ? 28.740 -5.709 -22.133 1.00 84.69 101 THR A CA 1
ATOM 749 C C . THR A 1 101 ? 28.054 -5.808 -23.487 1.00 84.69 101 THR A C 1
ATOM 751 O O . THR A 1 101 ? 28.219 -6.804 -24.185 1.00 84.69 101 THR A O 1
ATOM 754 N N . ILE A 1 102 ? 27.245 -4.808 -23.832 1.00 83.31 102 ILE A N 1
ATOM 755 C CA . ILE A 1 102 ? 26.637 -4.697 -25.160 1.00 83.31 102 ILE A CA 1
ATOM 756 C C . ILE A 1 102 ? 27.743 -4.220 -26.112 1.00 83.31 102 ILE A C 1
ATOM 758 O O . ILE A 1 102 ? 28.269 -3.126 -25.898 1.00 83.31 102 ILE A O 1
ATOM 762 N N . PRO A 1 103 ? 28.151 -5.019 -27.115 1.00 85.56 103 PRO A N 1
ATOM 763 C CA . PRO A 1 103 ? 29.139 -4.582 -28.090 1.00 85.56 103 PRO A CA 1
ATOM 764 C C . PRO A 1 103 ? 28.597 -3.427 -28.934 1.00 85.56 103 PRO A C 1
ATOM 766 O O . PRO A 1 103 ? 27.423 -3.415 -29.303 1.00 85.56 103 PRO A O 1
ATOM 769 N N . GLY A 1 104 ? 29.478 -2.497 -29.292 1.00 84.12 104 GLY A N 1
ATOM 770 C CA . GLY A 1 104 ? 29.149 -1.358 -30.142 1.00 84.12 104 GLY A CA 1
ATOM 771 C C . GLY A 1 104 ? 28.880 -0.063 -29.368 1.00 84.12 104 GLY A C 1
ATOM 772 O O . GLY A 1 104 ? 28.758 -0.062 -28.142 1.00 84.12 104 GLY A O 1
ATOM 773 N N . PRO A 1 105 ? 28.851 1.074 -30.078 1.00 86.06 105 PRO A N 1
ATOM 774 C CA . PRO A 1 105 ? 28.509 2.353 -29.479 1.00 86.06 105 PRO A CA 1
ATOM 775 C C . PRO A 1 105 ? 27.054 2.342 -29.003 1.00 86.06 105 PRO A C 1
ATOM 777 O O . PRO A 1 105 ? 26.204 1.655 -29.573 1.00 86.06 105 PRO A O 1
ATOM 780 N N . ALA A 1 106 ? 26.759 3.132 -27.969 1.00 79.88 106 ALA A N 1
ATOM 781 C CA . ALA A 1 106 ? 25.380 3.363 -27.566 1.00 79.88 106 ALA A CA 1
ATOM 782 C C . ALA A 1 106 ? 24.576 3.856 -28.785 1.00 79.88 106 ALA A C 1
ATOM 784 O O . ALA A 1 106 ? 25.076 4.718 -29.518 1.00 79.88 106 ALA A O 1
ATOM 785 N N . PRO A 1 107 ? 23.358 3.337 -29.020 1.00 82.50 107 PRO A N 1
ATOM 786 C CA . PRO A 1 107 ? 22.502 3.882 -30.060 1.00 82.50 107 PRO A CA 1
ATOM 787 C C . PRO A 1 107 ? 22.332 5.383 -29.819 1.00 82.50 107 PRO A C 1
ATOM 789 O O . PRO A 1 107 ? 22.215 5.831 -28.671 1.00 82.50 107 PRO A O 1
ATOM 792 N N . SER A 1 108 ? 22.347 6.172 -30.894 1.00 81.62 108 SER A N 1
ATOM 793 C CA . SER A 1 108 ? 22.009 7.587 -30.788 1.00 81.62 108 SER A CA 1
ATOM 794 C C . SER A 1 108 ? 20.621 7.700 -30.160 1.00 81.62 108 SER A C 1
ATOM 796 O O . SER A 1 108 ? 19.719 6.919 -30.474 1.00 81.62 108 SER A O 1
ATOM 798 N N . LYS A 1 109 ? 20.442 8.643 -29.226 1.00 78.38 109 LYS A N 1
ATOM 799 C CA . LYS A 1 109 ? 19.102 8.961 -28.722 1.00 78.38 109 LYS A CA 1
ATOM 800 C C . LYS A 1 109 ? 18.259 9.354 -29.934 1.00 78.38 109 LYS A C 1
ATOM 802 O O . LYS A 1 109 ? 18.522 10.389 -30.542 1.00 78.38 109 LYS A O 1
ATOM 807 N N . GLY A 1 110 ? 17.310 8.499 -30.312 1.00 75.38 110 GLY A N 1
ATOM 808 C CA . GLY A 1 110 ? 16.357 8.809 -31.370 1.00 75.38 110 GLY A CA 1
ATOM 809 C C . GLY A 1 110 ? 15.587 10.084 -31.032 1.00 75.38 110 GLY A C 1
ATOM 810 O O . GLY A 1 110 ? 15.457 10.448 -29.860 1.00 75.38 110 GLY A O 1
ATOM 811 N N . SER A 1 111 ? 15.081 10.771 -32.054 1.00 76.31 111 SER A N 1
ATOM 812 C CA . SER A 1 111 ? 14.141 11.872 -31.853 1.00 76.31 111 SER A CA 1
ATOM 813 C C . SER A 1 111 ? 12.927 11.360 -31.081 1.00 76.31 111 SER A C 1
ATOM 815 O O . SER A 1 111 ? 12.325 10.358 -31.470 1.00 76.31 111 SER A O 1
ATOM 817 N N . ILE A 1 112 ? 12.574 12.040 -29.992 1.00 76.44 112 ILE A N 1
ATOM 818 C CA . ILE A 1 112 ? 11.325 11.781 -29.278 1.00 76.44 112 ILE A CA 1
ATOM 819 C C . ILE A 1 112 ? 10.195 12.094 -30.261 1.00 76.44 112 ILE A C 1
ATOM 821 O O . ILE A 1 112 ? 10.077 13.224 -30.728 1.00 76.44 112 ILE A O 1
ATOM 825 N N . ILE A 1 113 ? 9.408 11.083 -30.624 1.00 75.56 113 ILE A N 1
ATOM 826 C CA . ILE A 1 113 ? 8.188 11.285 -31.402 1.00 75.56 113 ILE A CA 1
ATOM 827 C C . ILE A 1 113 ? 7.140 11.781 -30.405 1.00 75.56 113 ILE A C 1
ATOM 829 O O . ILE A 1 113 ? 6.548 10.987 -29.675 1.00 75.56 113 ILE A O 1
ATOM 833 N N . GLU A 1 114 ? 6.951 13.098 -30.316 1.00 71.25 114 GLU A N 1
ATOM 834 C CA . GLU A 1 114 ? 5.787 13.658 -29.630 1.00 71.25 114 GLU A CA 1
ATOM 835 C C . GLU A 1 114 ? 4.554 13.388 -30.494 1.00 71.25 114 GLU A C 1
ATOM 837 O O . GLU A 1 114 ? 4.349 14.016 -31.532 1.00 71.25 114 GLU A O 1
ATOM 842 N N . ASN A 1 115 ? 3.728 12.425 -30.080 1.00 67.69 115 ASN A N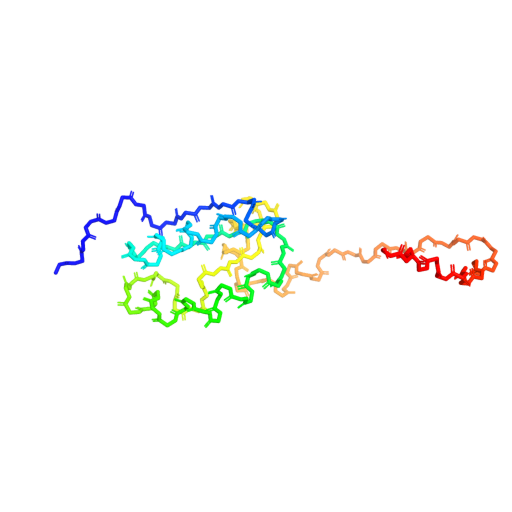 1
ATOM 843 C CA . ASN A 1 115 ? 2.393 12.274 -30.646 1.00 6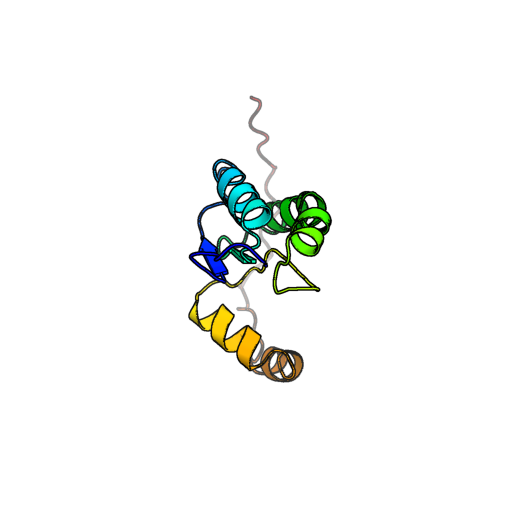7.69 115 ASN A CA 1
ATOM 844 C C . ASN A 1 115 ? 1.571 13.502 -30.239 1.00 67.69 115 ASN A C 1
ATOM 846 O O . ASN A 1 115 ? 1.147 13.613 -29.087 1.00 67.69 115 ASN A O 1
ATOM 850 N N . GLN A 1 116 ? 1.366 14.423 -31.181 1.00 58.31 116 GLN A N 1
ATOM 851 C CA . GLN A 1 116 ? 0.392 15.497 -31.022 1.00 58.31 116 GLN A CA 1
ATOM 852 C C . GLN A 1 116 ? -1.001 14.865 -30.919 1.00 58.31 116 GLN A C 1
ATOM 854 O O . GLN A 1 116 ? -1.417 14.116 -31.803 1.00 58.31 116 GLN A O 1
ATOM 859 N N . LYS A 1 117 ? -1.651 15.099 -29.777 1.00 51.34 117 LYS A N 1
ATOM 860 C CA . LYS A 1 117 ? -3.046 14.733 -29.512 1.00 51.34 117 LYS A CA 1
ATOM 861 C C . LYS A 1 117 ? -4.003 15.545 -30.373 1.00 51.34 117 LYS A C 1
ATOM 863 O O . LYS A 1 117 ? -3.714 16.745 -30.571 1.00 51.34 117 LYS A O 1
#

pLDDT: mean 73.79, std 10.33, range [38.66, 88.25]

Radius of gyration: 19.84 Å; chains: 1; bounding box: 45×29×55 Å

Secondary structure (DSSP, 8-state):
-----S-SEEEES-STTTSTTHHHHHHHHHHT-EEEE-S--HHHHHHHHHHHHHHHHHTT-S-SS-S--B-SSHHHHHHHHHTGGGHHHHHT-S--PPPP---SPPPP-PPP-----

InterPro domains:
  IPR051276 Saccharopine dehydrogenase-like oxidoreductase [PTHR12286] (23-62)

Sequence (117 aa):
MAASKPYDIVIFGASGFTGKYVPVVVACVESGCDYLDICGDPDFMERMEASHHAKAVENGSLSDKRIVGNFGTYESAVLGVANANKLAELGCSRPRRPRPTIPGPAPSKGSIIENQK

Organism: Salvia splendens (NCBI:txid180675)